Protein AF-A0A8J6EAW8-F1 (afdb_monomer)

Organism: Eleutherodactylus coqui (NCBI:txid57060)

Mean predicted aligned error: 7.4 Å

Sequence (102 aa):
MVLSTFSHFSFYHLAANMYVLWTFSSTVVSILGPEQFLALYLSAGVVSSFTSYVCKAAAGNFHPSLGASGAIMTVLGLVCTKMPEVKLAIIFLPMFTFTAGN

Foldseek 3Di:
DQVLQVDDPDPVQVVVLVVLCVVQVVVVCVVQNDVVLVVLQRVQQVVVQVVVCVVCVVVVHPDHDGHSVSSSVSSLVVCLVVQQQDWDADPVGNVDTDGSND

Nearest PDB structures (foldseek):
  6pj9-assembly1_A  TM=8.331E-01  e=1.585E-01  Escherichia coli

pLDDT: mean 78.59, std 9.59, range [49.53, 93.12]

Secondary structure (DSSP, 8-state):
-HHHHH--SSHHHHHHHHHHHHHHHHHHHHHH-HHHHHHHHHHHHHHHHHHHHHHHHHTT-------SHHHHHHHHHHHHHH-TT-EEEETTEEEEEEETT-

InterPro domains:
  IPR022764 Peptidase S54, rhomboid domain [PF01694] (2-96)
  IPR035952 Rhomboid-like superfamily [G3DSA:1.20.1540.10] (1-101)
  IPR035952 Rhomboid-like superfamily [SSF144091] (2-98)
  IPR050925 Rhomboid protease S54 [PTHR43731] (1-101)

Radius of gyration: 14.64 Å; Cα contacts (8 Å, |Δi|>4): 111; chains: 1; bounding box: 33×33×36 Å

Structure (mmCIF, N/CA/C/O backbone):
data_AF-A0A8J6EAW8-F1
#
_entry.id   AF-A0A8J6EAW8-F1
#
loop_
_atom_site.group_PDB
_atom_site.id
_atom_site.type_symbol
_atom_site.label_atom_id
_atom_site.label_alt_id
_atom_site.label_comp_id
_atom_site.label_asym_id
_atom_site.label_entity_id
_atom_site.label_seq_id
_atom_site.pdbx_PDB_ins_code
_atom_site.Cartn_x
_atom_site.Cartn_y
_atom_site.Cartn_z
_atom_site.occupancy
_atom_site.B_iso_or_equiv
_atom_site.auth_seq_id
_atom_site.auth_comp_id
_atom_site.auth_asym_id
_atom_site.auth_atom_id
_atom_site.pdbx_PDB_model_num
ATOM 1 N N . MET A 1 1 ? 2.013 9.504 -12.140 1.00 60.12 1 MET A N 1
ATOM 2 C CA . MET A 1 1 ? 2.219 9.161 -10.715 1.00 60.12 1 MET A CA 1
ATOM 3 C C . MET A 1 1 ? 0.915 8.751 -10.047 1.00 60.12 1 MET A C 1
ATOM 5 O O . MET A 1 1 ? 0.843 7.640 -9.558 1.00 60.12 1 MET A O 1
ATOM 9 N N . VAL A 1 2 ? -0.141 9.572 -10.091 1.00 61.31 2 VAL A N 1
ATOM 10 C CA . VAL A 1 2 ? -1.456 9.164 -9.549 1.00 61.31 2 VAL A CA 1
ATOM 11 C C . VAL A 1 2 ? -2.116 8.083 -10.417 1.00 61.31 2 VAL A C 1
ATOM 13 O O . VAL A 1 2 ? -2.475 7.022 -9.928 1.00 61.31 2 VAL A O 1
ATOM 16 N N . LEU A 1 3 ? -2.185 8.283 -11.738 1.00 65.31 3 LEU A N 1
ATOM 17 C CA . LEU A 1 3 ? -2.764 7.289 -12.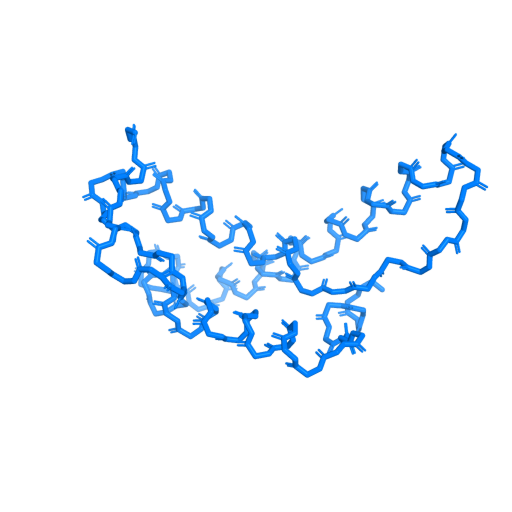660 1.00 65.31 3 LEU A CA 1
ATOM 18 C C . LEU A 1 3 ? -1.953 5.979 -12.743 1.00 65.31 3 LEU A C 1
ATOM 20 O O . LEU A 1 3 ? -2.506 4.926 -13.054 1.00 65.31 3 LEU A O 1
ATOM 24 N N . SER A 1 4 ? -0.655 6.016 -12.419 1.00 61.41 4 SER A N 1
ATOM 25 C CA . SER A 1 4 ? 0.192 4.815 -12.376 1.00 61.41 4 SER A CA 1
ATOM 26 C C . SER A 1 4 ? -0.108 3.920 -11.174 1.00 61.41 4 SER A C 1
ATOM 28 O O . SER A 1 4 ? 0.160 2.726 -11.250 1.00 61.41 4 SER A O 1
ATOM 30 N N . THR A 1 5 ? -0.708 4.456 -10.104 1.00 61.09 5 THR A N 1
ATOM 31 C CA . THR A 1 5 ? -1.230 3.666 -8.976 1.00 61.09 5 THR A CA 1
ATOM 32 C C . THR A 1 5 ? -2.393 2.775 -9.424 1.00 61.09 5 THR A C 1
ATOM 34 O O . THR A 1 5 ? -2.537 1.660 -8.938 1.00 61.09 5 THR A O 1
ATOM 37 N N . PHE A 1 6 ? -3.181 3.214 -10.409 1.00 65.06 6 PHE A N 1
ATOM 38 C CA . PHE A 1 6 ? -4.324 2.454 -10.929 1.00 65.06 6 PHE A CA 1
ATOM 39 C C . PHE A 1 6 ? -3.956 1.510 -12.087 1.00 65.06 6 PHE A C 1
ATOM 41 O O . PHE A 1 6 ? -4.714 0.594 -12.401 1.00 65.06 6 PHE A O 1
ATOM 48 N N . SER A 1 7 ? -2.774 1.668 -12.689 1.00 67.62 7 SER A N 1
ATOM 49 C CA . SER A 1 7 ? -2.292 0.798 -13.768 1.00 67.62 7 SER A CA 1
ATOM 50 C C . SER A 1 7 ? -1.559 -0.428 -13.226 1.00 67.62 7 SER A C 1
ATOM 52 O O . SER A 1 7 ? -0.628 -0.305 -12.431 1.00 67.62 7 SER A O 1
ATOM 54 N N . HIS A 1 8 ? -1.951 -1.615 -13.691 1.00 72.56 8 HIS A N 1
ATOM 55 C CA . HIS A 1 8 ? -1.376 -2.890 -13.264 1.00 72.56 8 HIS A CA 1
ATOM 56 C C . HIS A 1 8 ? -0.912 -3.705 -14.471 1.00 72.56 8 HIS A C 1
ATOM 58 O O . HIS A 1 8 ? -1.627 -3.823 -15.460 1.00 72.56 8 HIS A O 1
ATOM 64 N N . PHE A 1 9 ? 0.289 -4.279 -14.372 1.00 69.38 9 PHE A N 1
ATOM 65 C CA . PHE A 1 9 ? 0.901 -5.068 -15.446 1.00 69.38 9 PHE A CA 1
ATOM 66 C C . PHE A 1 9 ? 0.229 -6.436 -15.643 1.00 69.38 9 PHE A C 1
ATOM 68 O O . PHE A 1 9 ? 0.258 -6.993 -16.734 1.00 69.38 9 PHE A O 1
ATOM 75 N N . SER A 1 10 ? -0.388 -6.987 -14.594 1.00 77.81 10 SER A N 1
ATOM 76 C CA . SER A 1 10 ? -1.093 -8.266 -14.661 1.00 77.81 10 SER A CA 1
ATOM 77 C C . SER A 1 10 ? -2.352 -8.273 -13.801 1.00 77.81 10 SER A C 1
ATOM 79 O O . SER A 1 10 ? -2.445 -7.580 -12.783 1.00 77.81 10 SER A O 1
ATOM 81 N N . PHE A 1 11 ? -3.312 -9.106 -14.205 1.00 78.38 11 PHE A N 1
ATOM 82 C CA . PHE A 1 11 ? -4.568 -9.306 -13.486 1.00 78.38 11 PHE A CA 1
ATOM 83 C C . PHE A 1 11 ? -4.341 -9.800 -12.050 1.00 78.38 11 PHE A C 1
ATOM 85 O O . PHE A 1 11 ? -4.944 -9.276 -11.119 1.00 78.38 11 PHE A O 1
ATOM 92 N N . TYR A 1 12 ? -3.411 -10.738 -11.847 1.00 77.00 12 TYR A N 1
ATOM 93 C CA . TYR A 1 12 ? -3.070 -11.247 -10.515 1.00 77.00 12 TYR A CA 1
ATOM 94 C C . TYR A 1 12 ? -2.512 -10.160 -9.587 1.00 77.00 12 TYR A C 1
ATOM 96 O O . TYR A 1 12 ? -2.874 -10.113 -8.413 1.00 77.00 12 TYR A O 1
ATOM 104 N N . HIS A 1 13 ? -1.686 -9.244 -10.108 1.00 74.69 13 HIS A N 1
ATOM 105 C CA . HIS A 1 13 ? -1.194 -8.104 -9.329 1.00 74.69 13 HIS A CA 1
ATOM 106 C C . HIS A 1 13 ? -2.321 -7.150 -8.920 1.00 74.69 13 HIS A C 1
ATOM 108 O O . HIS A 1 13 ? -2.336 -6.672 -7.786 1.00 74.69 13 HIS A O 1
ATOM 114 N N . LEU A 1 14 ? -3.268 -6.879 -9.823 1.00 80.56 14 LEU A N 1
ATOM 115 C CA . LEU A 1 14 ? -4.444 -6.071 -9.501 1.00 80.56 14 LEU A CA 1
ATOM 116 C C . LEU A 1 14 ? -5.304 -6.756 -8.432 1.00 80.56 14 LEU A C 1
ATOM 118 O O . LEU A 1 14 ? -5.644 -6.126 -7.433 1.00 80.56 14 LEU A O 1
ATOM 122 N N . ALA A 1 15 ? -5.610 -8.043 -8.614 1.00 81.56 15 ALA A N 1
ATOM 123 C CA . ALA A 1 15 ? -6.430 -8.815 -7.686 1.00 81.56 15 ALA A CA 1
ATOM 124 C C . ALA A 1 15 ? -5.823 -8.841 -6.275 1.00 81.56 15 ALA A C 1
ATOM 126 O O . ALA A 1 15 ? -6.530 -8.588 -5.302 1.00 81.56 15 ALA A O 1
ATOM 127 N N . ALA A 1 16 ? -4.507 -9.052 -6.160 1.00 79.44 16 ALA A N 1
ATOM 128 C CA . AL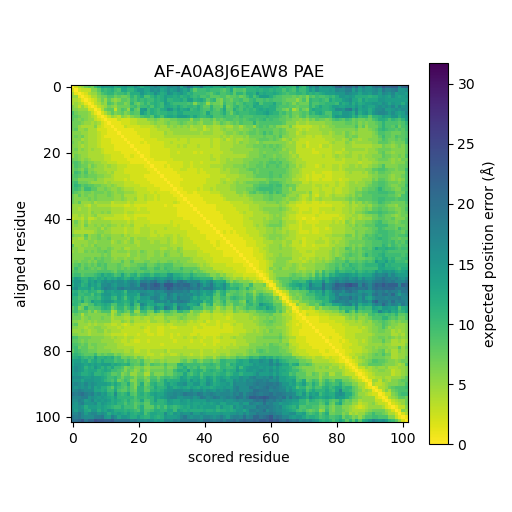A A 1 16 ? -3.813 -9.016 -4.875 1.00 79.44 16 ALA A CA 1
ATOM 129 C C . ALA A 1 16 ? -3.894 -7.630 -4.209 1.00 79.44 16 ALA A C 1
ATOM 131 O O . ALA A 1 16 ? -4.244 -7.536 -3.034 1.00 79.44 16 ALA A O 1
ATOM 132 N N . ASN A 1 17 ? -3.636 -6.545 -4.950 1.00 83.12 17 ASN A N 1
ATOM 133 C CA . ASN A 1 17 ? -3.719 -5.186 -4.399 1.00 83.12 17 ASN A CA 1
ATOM 134 C C . ASN A 1 17 ? -5.140 -4.833 -3.938 1.00 83.12 17 ASN A C 1
ATOM 136 O O . ASN A 1 17 ? -5.308 -4.240 -2.875 1.00 83.12 17 ASN A O 1
ATOM 140 N N . MET A 1 18 ? -6.160 -5.212 -4.711 1.00 84.75 18 MET A N 1
ATOM 141 C CA . MET A 1 18 ? -7.558 -4.964 -4.350 1.00 84.75 18 MET A CA 1
ATOM 142 C C . MET A 1 18 ? -8.008 -5.808 -3.161 1.00 84.75 18 MET A C 1
ATOM 144 O O . MET A 1 18 ? -8.732 -5.299 -2.312 1.00 84.75 18 MET A O 1
ATOM 148 N N . TYR A 1 19 ? -7.538 -7.051 -3.045 1.00 83.81 19 TYR A N 1
ATOM 149 C CA . TYR A 1 19 ? -7.822 -7.893 -1.885 1.00 83.81 19 TYR A CA 1
ATOM 150 C C . TYR A 1 19 ? -7.282 -7.278 -0.587 1.00 83.81 19 TYR A C 1
ATOM 152 O O . TYR A 1 19 ? -8.010 -7.179 0.403 1.00 83.81 19 TYR A O 1
ATOM 160 N N . VAL A 1 20 ? -6.021 -6.825 -0.591 1.00 82.31 20 VAL A N 1
ATOM 161 C CA . VAL A 1 20 ? -5.430 -6.169 0.587 1.00 82.31 20 VAL A CA 1
ATOM 162 C C . VAL A 1 20 ? -6.176 -4.874 0.889 1.00 82.31 20 VAL A C 1
ATOM 164 O O . VAL A 1 20 ? -6.541 -4.633 2.037 1.00 82.31 20 VAL A O 1
ATOM 167 N N . LEU A 1 21 ? -6.466 -4.067 -0.137 1.00 85.00 21 LEU A N 1
ATOM 168 C CA . LEU A 1 21 ? -7.218 -2.832 0.047 1.00 85.00 21 LEU A CA 1
ATOM 169 C C . LEU A 1 21 ? -8.581 -3.108 0.688 1.00 85.00 21 LEU A C 1
ATOM 171 O O . LEU A 1 21 ? -8.891 -2.494 1.696 1.00 85.00 21 LEU A O 1
ATOM 175 N N . TRP A 1 22 ? -9.343 -4.069 0.166 1.00 84.94 22 TRP A N 1
ATOM 176 C CA . TRP A 1 22 ? -10.659 -4.443 0.685 1.00 84.94 22 TRP A CA 1
ATOM 177 C C . TRP A 1 22 ? -10.610 -4.965 2.127 1.00 84.94 22 TRP A C 1
ATOM 179 O O . TRP A 1 22 ? -11.482 -4.641 2.929 1.00 84.94 22 TRP A O 1
ATOM 189 N N . THR A 1 23 ? -9.567 -5.724 2.471 1.00 84.31 23 THR A N 1
ATOM 190 C CA . THR A 1 23 ? -9.403 -6.302 3.813 1.00 84.31 23 THR A CA 1
ATOM 191 C C . THR A 1 23 ? -9.079 -5.239 4.865 1.00 84.31 23 THR A C 1
ATOM 193 O O . THR A 1 23 ? -9.610 -5.287 5.971 1.00 84.31 23 THR A O 1
ATOM 196 N N . PHE A 1 24 ? -8.209 -4.275 4.542 1.00 84.56 24 PHE A N 1
ATOM 197 C CA . PHE A 1 24 ? -7.680 -3.325 5.529 1.00 84.56 24 PHE A CA 1
ATOM 198 C C . PHE A 1 24 ? -8.293 -1.925 5.448 1.00 84.56 24 PHE A C 1
ATOM 200 O O . PHE A 1 24 ? -8.149 -1.152 6.396 1.00 84.56 24 PHE A O 1
ATOM 207 N N . SER A 1 25 ? -8.989 -1.572 4.361 1.00 85.44 25 SER A N 1
ATOM 208 C CA . SER A 1 25 ? -9.545 -0.225 4.192 1.00 85.44 25 SER A CA 1
ATOM 209 C C . SER A 1 25 ? -10.566 0.113 5.265 1.00 85.44 25 SER A C 1
ATOM 211 O O . SER A 1 25 ? -10.527 1.212 5.799 1.00 85.44 25 SER A O 1
ATOM 213 N N . SER A 1 26 ? -11.461 -0.815 5.610 1.00 86.62 26 SER A N 1
ATOM 214 C CA . SER A 1 26 ? -12.485 -0.597 6.640 1.00 86.62 26 SER A CA 1
ATOM 215 C C . SER A 1 26 ? -11.851 -0.282 7.993 1.00 86.62 26 SER A C 1
ATOM 217 O O . SER A 1 26 ? -12.233 0.688 8.647 1.00 86.62 26 SER A O 1
ATOM 219 N N . THR A 1 27 ? -10.823 -1.038 8.375 1.00 86.81 27 THR A N 1
ATOM 220 C CA . THR A 1 27 ? -10.122 -0.834 9.641 1.00 86.81 27 THR A CA 1
ATOM 221 C C . THR A 1 27 ? -9.341 0.474 9.653 1.00 86.81 27 THR A C 1
ATOM 223 O O . THR A 1 27 ? -9.430 1.231 10.615 1.00 86.81 27 THR A O 1
ATOM 226 N N . VAL A 1 28 ? -8.623 0.802 8.575 1.00 86.88 28 VAL A N 1
ATOM 227 C CA . VAL A 1 28 ? -7.880 2.069 8.504 1.00 86.88 28 VAL A CA 1
ATOM 228 C C . VAL A 1 28 ? -8.813 3.278 8.450 1.00 86.88 28 VAL A C 1
ATOM 230 O O . VAL A 1 28 ? -8.555 4.273 9.126 1.00 86.88 28 VAL A O 1
ATOM 233 N N . VAL A 1 29 ? -9.925 3.191 7.716 1.00 90.94 29 VAL A N 1
ATOM 234 C CA . VAL A 1 29 ? -10.966 4.229 7.703 1.00 90.94 29 VAL A CA 1
ATOM 235 C C . VAL A 1 29 ? -11.600 4.379 9.085 1.00 90.94 29 VAL A C 1
ATOM 237 O O . VAL A 1 29 ? -11.901 5.497 9.478 1.00 90.94 29 VAL A O 1
ATOM 240 N N . SER A 1 30 ? -11.748 3.308 9.866 1.00 89.38 30 SER A N 1
ATOM 241 C CA . SER A 1 30 ? -12.214 3.423 11.253 1.00 89.38 30 SER A CA 1
ATOM 242 C C . SER A 1 30 ? -11.212 4.135 12.171 1.00 89.38 30 SER A C 1
ATOM 244 O O . SER A 1 30 ? -11.628 4.711 13.172 1.00 89.38 30 SER A O 1
ATOM 246 N N . ILE A 1 31 ? -9.911 4.086 11.864 1.00 87.88 31 ILE A N 1
ATOM 247 C CA . ILE A 1 31 ? -8.852 4.714 12.673 1.00 87.88 31 ILE A CA 1
ATOM 248 C C . ILE A 1 31 ? -8.654 6.189 12.297 1.00 87.88 31 ILE A C 1
ATOM 250 O O . ILE A 1 31 ? -8.457 7.023 13.177 1.00 87.88 31 ILE A O 1
ATOM 254 N N . LEU A 1 32 ? -8.667 6.508 11.000 1.00 87.81 32 LEU A N 1
ATOM 255 C CA . LEU A 1 32 ? -8.339 7.840 10.471 1.00 87.81 32 LEU A CA 1
ATOM 256 C C . LEU A 1 32 ? -9.567 8.620 9.975 1.00 87.81 32 LEU A C 1
ATOM 258 O O . LEU A 1 32 ? -9.529 9.829 9.795 1.00 87.81 32 LEU A O 1
ATOM 262 N N . GLY A 1 33 ? -10.672 7.945 9.696 1.00 91.38 33 GLY A N 1
ATOM 263 C CA . GLY A 1 33 ? -11.763 8.512 8.917 1.00 91.38 33 GLY A CA 1
ATOM 264 C C . GLY A 1 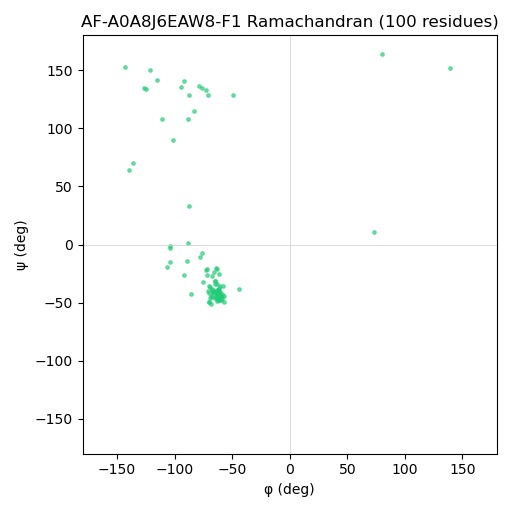33 ? -11.501 8.475 7.401 1.00 91.38 33 GLY A C 1
ATOM 265 O O . GLY A 1 33 ? -10.372 8.273 6.937 1.00 91.38 33 GLY A O 1
ATOM 266 N N . PRO A 1 34 ? -12.561 8.652 6.594 1.00 91.12 34 PRO A N 1
ATOM 267 C CA . PRO A 1 34 ? -12.517 8.432 5.148 1.00 91.12 34 PRO A CA 1
ATOM 268 C C . PRO A 1 34 ? -11.638 9.446 4.402 1.00 91.12 34 PRO A C 1
ATOM 270 O O . PRO A 1 34 ? -10.916 9.069 3.479 1.00 91.12 34 PRO A O 1
ATOM 273 N N . GLU A 1 35 ? -11.652 10.716 4.810 1.00 93.12 35 GLU A N 1
ATOM 274 C CA . GLU A 1 35 ? -10.881 11.781 4.150 1.00 93.12 35 GLU A CA 1
ATOM 275 C C . GLU A 1 35 ? -9.372 11.585 4.325 1.00 93.12 35 GLU A C 1
ATOM 277 O O . GLU A 1 35 ? -8.600 11.662 3.368 1.00 93.12 35 GLU A O 1
ATOM 282 N N . GLN A 1 36 ? -8.952 11.268 5.550 1.00 91.88 36 GLN A N 1
ATOM 283 C CA . GLN A 1 36 ? -7.549 11.053 5.893 1.00 91.88 36 GLN A CA 1
ATOM 284 C C . GLN A 1 36 ? -7.024 9.754 5.279 1.00 91.88 36 GLN A C 1
ATOM 286 O O . GLN A 1 36 ? -5.887 9.719 4.813 1.00 91.88 36 GLN A O 1
ATOM 291 N N . PHE A 1 37 ? -7.859 8.712 5.199 1.00 90.25 37 PHE A N 1
ATOM 292 C CA . PHE A 1 37 ? -7.528 7.498 4.454 1.00 90.25 37 PHE A CA 1
ATOM 293 C C . PHE A 1 37 ? -7.269 7.791 2.973 1.00 90.25 37 PHE A C 1
ATOM 295 O O . PHE A 1 37 ? -6.255 7.348 2.434 1.00 90.25 37 PHE A O 1
ATOM 302 N N . LEU A 1 38 ? -8.145 8.562 2.318 1.00 88.94 38 LEU A N 1
ATOM 303 C CA . LEU A 1 38 ? -7.974 8.908 0.9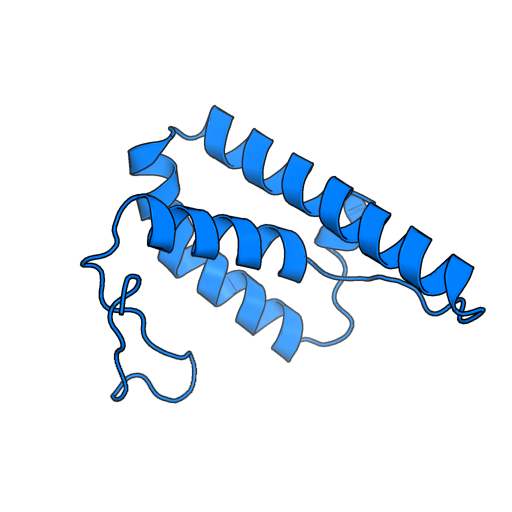06 1.00 88.94 38 LEU A CA 1
ATOM 304 C C . LEU A 1 38 ? -6.698 9.730 0.682 1.00 88.94 38 LEU A C 1
ATOM 306 O O . LEU A 1 38 ? -5.916 9.425 -0.222 1.00 88.94 38 LEU A O 1
ATOM 310 N N . ALA A 1 39 ? -6.456 10.733 1.530 1.00 90.25 39 ALA A N 1
ATOM 311 C CA . ALA A 1 39 ? -5.241 11.541 1.478 1.00 90.25 39 ALA A CA 1
ATOM 312 C C . ALA A 1 39 ? -3.980 10.685 1.680 1.00 90.25 39 ALA A C 1
ATOM 314 O O . ALA A 1 39 ? -3.011 10.822 0.929 1.00 90.25 39 ALA A O 1
ATOM 315 N N . LEU A 1 40 ? -4.000 9.760 2.644 1.00 89.31 40 LEU A N 1
ATOM 316 C CA . LEU A 1 40 ? -2.902 8.832 2.909 1.00 89.31 40 LEU A CA 1
ATOM 317 C C . LEU A 1 40 ? -2.656 7.896 1.723 1.00 89.31 40 LEU A C 1
ATOM 319 O O . LEU A 1 40 ? -1.517 7.751 1.291 1.00 89.31 40 LEU A O 1
ATOM 323 N N . TYR A 1 41 ? -3.707 7.313 1.147 1.00 88.44 41 TYR A N 1
ATOM 324 C CA . TYR A 1 41 ? -3.584 6.400 0.011 1.00 88.44 41 TYR A CA 1
ATOM 325 C C . TYR A 1 41 ? -2.989 7.095 -1.222 1.00 88.44 41 TYR A C 1
ATOM 327 O O . TYR A 1 41 ? -2.054 6.586 -1.847 1.00 88.44 41 TYR A O 1
ATOM 335 N N . LEU A 1 42 ? -3.489 8.291 -1.553 1.00 86.81 42 LEU A N 1
ATOM 336 C CA . LEU A 1 42 ? -3.019 9.058 -2.708 1.00 86.81 42 LEU A CA 1
ATOM 337 C C . LEU A 1 42 ? -1.596 9.591 -2.508 1.00 86.81 42 LEU A C 1
ATOM 339 O O . LEU A 1 42 ? -0.760 9.450 -3.403 1.00 86.81 42 LEU A O 1
ATOM 343 N N . SER A 1 43 ? -1.297 10.166 -1.338 1.00 88.19 43 SER A N 1
ATOM 344 C CA . SER A 1 43 ? 0.050 10.666 -1.032 1.00 88.19 43 SER A CA 1
ATOM 345 C C . SER A 1 43 ? 1.076 9.534 -1.011 1.00 88.19 43 SER A C 1
ATOM 347 O O . SER A 1 43 ? 2.132 9.666 -1.631 1.00 88.19 43 SER A O 1
ATOM 349 N N . ALA A 1 44 ? 0.744 8.381 -0.424 1.00 87.44 44 ALA A N 1
ATOM 350 C CA . ALA A 1 44 ? 1.595 7.195 -0.450 1.00 87.44 44 ALA A CA 1
ATOM 351 C C . ALA A 1 44 ? 1.841 6.679 -1.877 1.00 87.44 44 ALA A C 1
ATOM 353 O O . ALA A 1 44 ? 2.974 6.337 -2.229 1.00 87.44 44 ALA A O 1
ATOM 354 N N . GLY A 1 45 ? 0.813 6.669 -2.733 1.00 85.12 45 GLY A N 1
ATOM 355 C CA . GLY A 1 45 ? 0.951 6.306 -4.147 1.00 85.12 45 GLY A CA 1
ATOM 356 C C . GLY A 1 45 ? 1.916 7.224 -4.906 1.00 85.12 45 GLY A C 1
ATOM 357 O O . GLY A 1 45 ? 2.755 6.749 -5.676 1.00 85.12 45 GLY A O 1
ATOM 358 N N . VAL A 1 46 ? 1.856 8.533 -4.645 1.00 83.81 46 VAL A N 1
ATOM 359 C CA . VAL A 1 46 ? 2.753 9.524 -5.259 1.00 83.81 46 VAL A CA 1
ATOM 360 C C . VAL A 1 46 ? 4.181 9.387 -4.734 1.00 83.81 46 VAL A C 1
ATOM 362 O O . VAL A 1 46 ? 5.106 9.291 -5.541 1.00 83.81 46 VAL A O 1
ATOM 365 N N . VAL A 1 47 ? 4.364 9.331 -3.410 1.00 85.62 47 VAL A N 1
ATOM 366 C CA . VAL A 1 47 ? 5.688 9.235 -2.772 1.00 85.62 47 VAL A CA 1
ATOM 367 C C . VAL A 1 47 ? 6.398 7.953 -3.196 1.00 85.62 47 VAL A C 1
ATOM 369 O O . VAL A 1 47 ? 7.532 8.011 -3.658 1.00 85.62 47 VAL A O 1
ATOM 372 N N . SER A 1 48 ? 5.720 6.805 -3.141 1.00 84.06 48 SER A N 1
ATOM 373 C CA . SER A 1 48 ? 6.312 5.528 -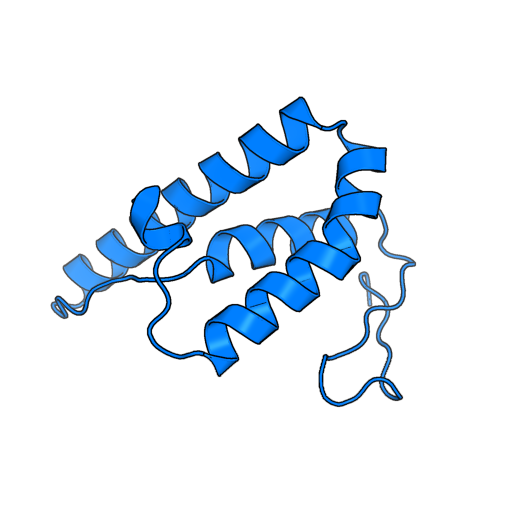3.560 1.00 84.06 48 SER A CA 1
ATOM 374 C C . SER A 1 48 ? 6.690 5.508 -5.044 1.00 84.06 48 SER A C 1
ATOM 376 O O . SER A 1 48 ? 7.786 5.064 -5.396 1.00 84.06 48 SER A O 1
ATOM 378 N N . SER A 1 49 ? 5.832 6.052 -5.915 1.00 80.75 49 SER A N 1
ATOM 379 C CA . SER A 1 49 ? 6.138 6.196 -7.343 1.00 80.75 49 SER A CA 1
ATOM 380 C C . SER A 1 49 ? 7.348 7.106 -7.570 1.00 80.75 49 SER A C 1
ATOM 382 O O . SER A 1 49 ? 8.176 6.821 -8.434 1.00 80.75 49 SER A O 1
ATOM 384 N N . PHE A 1 50 ? 7.470 8.185 -6.790 1.00 83.00 50 PHE A N 1
ATOM 385 C CA . PHE A 1 50 ? 8.574 9.139 -6.884 1.00 83.00 50 PHE A CA 1
ATOM 386 C C . PHE A 1 50 ? 9.888 8.525 -6.429 1.00 83.00 50 PHE A C 1
ATOM 388 O O . PHE A 1 50 ? 10.851 8.528 -7.190 1.00 83.00 50 PHE A O 1
ATOM 395 N N . THR A 1 51 ? 9.910 7.912 -5.247 1.00 83.75 51 THR A N 1
ATOM 396 C CA . THR A 1 51 ? 11.086 7.200 -4.739 1.00 83.75 51 THR A CA 1
ATOM 397 C C . THR A 1 51 ? 11.529 6.113 -5.714 1.00 83.75 51 THR A C 1
ATOM 399 O O . THR A 1 51 ? 12.709 6.025 -6.043 1.00 83.75 51 THR A O 1
ATOM 402 N N . SER A 1 52 ? 10.588 5.332 -6.252 1.00 81.81 52 SER A N 1
ATOM 403 C CA . SER A 1 52 ? 10.904 4.295 -7.235 1.00 81.81 52 SER A CA 1
ATOM 404 C C . SER A 1 52 ? 11.503 4.876 -8.520 1.00 81.81 52 SER A C 1
ATOM 406 O O . SER A 1 52 ? 12.468 4.323 -9.043 1.00 81.81 52 SER A O 1
ATOM 408 N N . TYR A 1 53 ? 10.976 6.003 -9.010 1.00 80.69 53 TYR A N 1
ATOM 409 C CA . TYR A 1 53 ? 11.519 6.695 -10.179 1.00 80.69 53 TYR A CA 1
ATOM 410 C C . TYR A 1 53 ? 12.935 7.229 -9.928 1.00 80.69 53 TYR A C 1
ATOM 412 O O . TYR A 1 53 ? 13.825 6.991 -10.740 1.00 80.69 53 TYR A O 1
ATOM 420 N N . VAL A 1 54 ? 13.167 7.883 -8.785 1.00 84.00 54 VAL A N 1
ATOM 421 C CA . VAL A 1 54 ? 14.480 8.434 -8.407 1.00 84.00 54 VAL A CA 1
ATOM 422 C C . VAL A 1 54 ? 15.527 7.328 -8.265 1.00 84.00 54 VAL A C 1
ATOM 424 O O . VAL A 1 54 ? 16.602 7.430 -8.852 1.00 84.00 54 VAL A O 1
ATOM 427 N N . CYS A 1 55 ? 15.213 6.236 -7.558 1.00 81.69 55 CYS A N 1
ATOM 428 C CA . CYS A 1 55 ? 16.133 5.104 -7.411 1.00 81.69 55 CYS A CA 1
ATOM 429 C C . CYS A 1 55 ? 16.474 4.453 -8.759 1.00 81.69 55 CYS A C 1
ATOM 431 O O . CYS A 1 55 ? 17.621 4.086 -9.001 1.00 81.69 55 CYS A O 1
ATOM 433 N N . LYS A 1 56 ? 15.491 4.331 -9.656 1.00 79.31 56 LYS A N 1
ATOM 434 C CA . LYS A 1 56 ? 15.689 3.757 -10.993 1.00 79.31 56 LYS A CA 1
ATOM 435 C C . LYS A 1 56 ? 16.505 4.662 -11.913 1.00 79.31 56 LYS A C 1
ATOM 437 O O . LYS A 1 56 ? 17.375 4.164 -12.625 1.00 79.31 56 LYS A O 1
ATOM 442 N N . ALA A 1 57 ? 16.269 5.973 -11.853 1.00 81.31 57 ALA A N 1
ATOM 443 C CA . ALA A 1 57 ? 17.064 6.965 -12.567 1.00 81.31 57 ALA A CA 1
ATOM 444 C C . ALA A 1 57 ? 18.528 6.947 -12.097 1.00 81.31 57 ALA A C 1
ATOM 446 O O . ALA A 1 57 ? 19.433 6.951 -12.925 1.00 81.31 57 ALA A O 1
ATOM 447 N N . ALA A 1 58 ? 18.762 6.831 -10.785 1.00 82.56 58 ALA A N 1
ATOM 448 C CA . ALA A 1 58 ? 20.105 6.695 -10.220 1.00 82.56 58 ALA A CA 1
ATOM 449 C C . ALA A 1 58 ? 20.807 5.386 -10.635 1.00 82.56 58 ALA A C 1
ATOM 451 O O . ALA A 1 58 ? 22.024 5.364 -10.786 1.00 82.56 58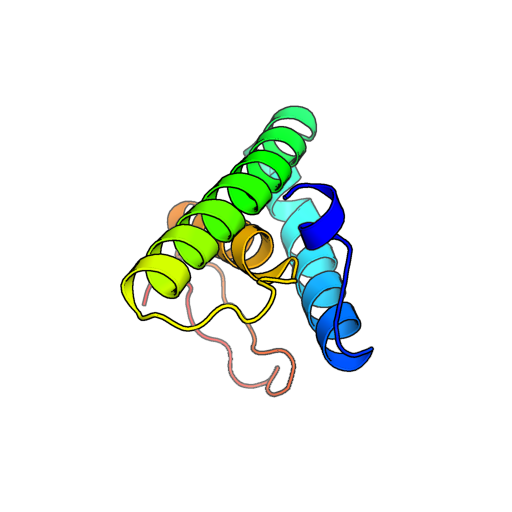 ALA A O 1
ATOM 452 N N . ALA A 1 59 ? 20.048 4.307 -10.855 1.00 79.75 59 ALA A N 1
ATOM 453 C CA . ALA A 1 59 ? 20.557 3.005 -11.290 1.00 79.75 59 ALA A CA 1
ATOM 454 C C . ALA A 1 59 ? 20.664 2.842 -12.824 1.00 79.75 59 ALA A C 1
ATOM 456 O O . ALA A 1 59 ? 21.024 1.764 -13.293 1.00 79.75 59 ALA A O 1
ATOM 457 N N . GLY A 1 60 ? 20.317 3.868 -13.612 1.00 77.31 60 GLY A N 1
ATOM 458 C CA . GLY A 1 60 ? 20.393 3.841 -15.079 1.00 77.31 60 GLY A CA 1
ATOM 459 C C . GLY A 1 60 ? 19.333 2.983 -15.789 1.00 77.31 60 GLY A C 1
ATOM 460 O O . GLY A 1 60 ? 19.441 2.761 -16.992 1.00 77.31 60 GLY A O 1
ATOM 461 N N . ASN A 1 61 ? 18.299 2.509 -15.082 1.00 66.69 61 ASN A N 1
ATOM 462 C CA . ASN A 1 61 ? 17.266 1.620 -15.630 1.00 66.69 61 ASN A CA 1
ATOM 463 C C . ASN A 1 61 ? 15.907 2.328 -15.749 1.00 66.69 61 ASN A C 1
ATOM 465 O O . ASN A 1 61 ? 15.202 2.511 -14.761 1.00 66.69 61 ASN A O 1
ATOM 469 N N . PHE A 1 62 ? 15.476 2.651 -16.972 1.00 63.88 62 PHE A N 1
ATOM 470 C CA . PHE A 1 62 ? 14.239 3.405 -17.251 1.00 63.88 62 PHE A CA 1
ATOM 471 C C . PHE A 1 62 ? 12.968 2.544 -17.373 1.00 63.88 62 PHE A C 1
ATOM 473 O O . PHE A 1 62 ? 12.053 2.863 -18.133 1.00 63.88 62 PHE A O 1
ATOM 480 N N . HIS A 1 63 ? 12.863 1.447 -16.621 1.00 64.88 63 HIS A N 1
ATOM 481 C CA . HIS A 1 63 ? 11.632 0.655 -16.631 1.00 64.88 63 HIS A CA 1
ATOM 482 C C . HIS A 1 63 ? 10.486 1.396 -15.917 1.00 64.88 63 HIS A C 1
ATOM 484 O O . HIS A 1 63 ? 10.663 1.776 -14.748 1.00 64.88 63 HIS A O 1
ATOM 490 N N . PRO A 1 64 ? 9.297 1.531 -16.545 1.00 59.97 64 PRO A N 1
ATOM 491 C CA . PRO A 1 64 ? 8.141 2.194 -15.947 1.00 59.97 64 PRO A CA 1
ATOM 492 C C . PRO A 1 64 ? 7.863 1.667 -14.538 1.00 59.97 64 PRO A C 1
ATOM 494 O O . PRO A 1 64 ? 7.816 0.457 -14.311 1.00 59.97 64 PRO A O 1
ATOM 497 N N . SER A 1 65 ? 7.726 2.568 -13.564 1.00 57.88 65 SER A N 1
ATOM 498 C CA . SER A 1 65 ? 7.247 2.196 -12.233 1.00 57.88 65 SER A CA 1
ATOM 499 C C . SER A 1 65 ? 5.725 2.284 -12.226 1.00 57.88 65 SER A C 1
ATOM 501 O O . SER A 1 65 ? 5.158 3.371 -12.341 1.00 57.88 65 SER A O 1
ATOM 503 N N . LEU A 1 66 ? 5.074 1.124 -12.193 1.00 59.81 66 LEU A N 1
ATOM 504 C CA . LEU A 1 66 ? 3.623 0.967 -12.256 1.00 59.81 66 LEU A CA 1
ATOM 505 C C . LEU A 1 66 ? 3.171 0.163 -11.035 1.00 59.81 66 LEU A C 1
ATOM 507 O O . LEU A 1 66 ? 3.767 -0.874 -10.740 1.00 59.81 66 LEU A O 1
ATOM 511 N N . GLY A 1 67 ? 2.114 0.614 -10.358 1.00 63.91 67 GLY A N 1
ATOM 512 C CA . GLY A 1 67 ? 1.417 -0.193 -9.358 1.00 63.91 67 GLY A CA 1
ATOM 513 C C . GLY A 1 67 ? 0.978 0.544 -8.093 1.00 63.91 67 GLY A C 1
ATOM 514 O O . GLY A 1 67 ? 1.607 1.497 -7.633 1.00 63.91 67 GLY A O 1
ATOM 515 N N . ALA A 1 68 ? -0.101 0.033 -7.495 1.00 72.19 68 ALA A N 1
ATOM 516 C CA . ALA A 1 68 ? -0.636 0.472 -6.206 1.00 72.19 68 ALA A CA 1
ATOM 517 C C . ALA A 1 68 ? 0.160 -0.024 -4.987 1.00 72.19 68 ALA A C 1
ATOM 519 O O . ALA A 1 68 ? -0.137 0.381 -3.864 1.00 72.19 68 ALA A O 1
ATOM 520 N N . SER A 1 69 ? 1.146 -0.907 -5.176 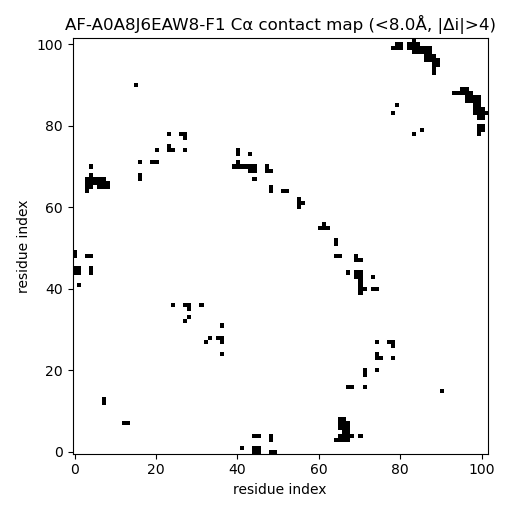1.00 74.75 69 SER A N 1
ATOM 521 C CA . SER A 1 69 ? 1.765 -1.669 -4.083 1.00 74.75 69 SER A CA 1
ATOM 522 C C . SER A 1 69 ? 2.379 -0.787 -2.998 1.00 74.75 69 SER A C 1
ATOM 524 O O . SER A 1 69 ? 2.267 -1.116 -1.823 1.00 74.75 69 SER A O 1
ATOM 526 N N . GLY A 1 70 ? 2.960 0.360 -3.360 1.00 79.44 70 GLY A N 1
ATOM 527 C CA . GLY A 1 70 ? 3.494 1.314 -2.388 1.00 79.44 70 GLY A CA 1
ATOM 528 C C . GLY A 1 70 ? 2.419 1.883 -1.458 1.00 79.44 70 GLY A C 1
ATOM 529 O O . GLY A 1 70 ? 2.607 1.894 -0.247 1.00 79.44 70 GLY A O 1
ATOM 530 N N . ALA A 1 71 ? 1.260 2.264 -2.004 1.00 82.19 71 ALA A N 1
ATOM 531 C CA . ALA A 1 71 ? 0.128 2.738 -1.207 1.00 82.19 71 ALA A CA 1
ATOM 532 C C . ALA A 1 71 ? -0.448 1.626 -0.316 1.00 82.19 71 ALA A C 1
ATOM 534 O O . ALA A 1 71 ? -0.752 1.855 0.853 1.00 82.19 71 ALA A O 1
ATOM 535 N N . ILE A 1 72 ? -0.538 0.402 -0.843 1.00 85.00 72 ILE A N 1
ATOM 536 C CA . ILE A 1 72 ? -0.998 -0.773 -0.093 1.00 85.00 72 ILE A CA 1
ATOM 537 C C . ILE A 1 72 ? -0.060 -1.099 1.079 1.00 85.00 72 ILE A C 1
ATOM 539 O O . ILE A 1 72 ? -0.533 -1.355 2.185 1.00 85.00 72 ILE A O 1
ATOM 543 N N . MET A 1 73 ? 1.259 -1.027 0.876 1.00 84.50 73 MET A N 1
ATOM 544 C CA . MET A 1 73 ? 2.236 -1.226 1.953 1.00 84.50 73 MET A CA 1
ATOM 545 C C . MET A 1 73 ? 2.140 -0.143 3.028 1.00 84.50 73 MET A C 1
ATOM 547 O O . MET A 1 73 ? 2.314 -0.445 4.205 1.00 84.50 73 MET A O 1
ATOM 551 N N . THR A 1 74 ? 1.805 1.098 2.667 1.00 87.00 74 THR A N 1
ATOM 552 C CA . THR A 1 74 ? 1.549 2.152 3.659 1.00 87.00 74 THR A CA 1
ATOM 553 C C . THR A 1 74 ? 0.294 1.871 4.486 1.00 87.00 74 THR A C 1
ATOM 555 O O . THR A 1 74 ? 0.331 2.033 5.703 1.00 87.00 74 THR A O 1
ATOM 558 N N . VAL A 1 75 ? -0.795 1.401 3.864 1.00 86.44 75 VAL A N 1
ATOM 559 C CA . VAL A 1 75 ? -2.019 0.988 4.581 1.00 86.44 75 VAL A CA 1
ATOM 560 C C . VAL A 1 75 ? -1.709 -0.148 5.561 1.00 86.44 75 VAL A C 1
ATOM 562 O O . VAL A 1 75 ? -2.105 -0.077 6.723 1.00 86.44 75 VAL A O 1
ATOM 565 N N . LEU A 1 76 ? -0.944 -1.153 5.126 1.00 85.69 76 LEU A N 1
ATOM 566 C CA . LEU A 1 76 ? -0.529 -2.265 5.981 1.00 85.69 76 LEU A CA 1
ATOM 567 C C . LEU A 1 76 ? 0.387 -1.803 7.123 1.00 85.69 76 LEU A C 1
ATOM 569 O O . LEU A 1 76 ? 0.151 -2.148 8.275 1.00 85.69 76 LEU A O 1
ATOM 573 N N . GLY A 1 77 ? 1.391 -0.972 6.834 1.00 85.38 77 GLY A N 1
ATOM 574 C CA . GLY A 1 77 ? 2.284 -0.419 7.854 1.00 85.38 77 GLY A CA 1
ATOM 575 C C . GLY A 1 77 ? 1.539 0.418 8.896 1.00 85.38 77 GLY A C 1
ATOM 576 O O . GLY A 1 77 ? 1.847 0.359 10.086 1.00 85.38 77 GLY A O 1
ATOM 577 N N . LEU A 1 78 ? 0.503 1.152 8.485 1.00 86.88 78 LEU A N 1
ATOM 578 C CA . LEU A 1 78 ? -0.345 1.884 9.419 1.00 86.88 78 LEU A CA 1
ATOM 579 C C . LEU A 1 78 ? -1.146 0.946 10.328 1.00 86.88 78 LEU A C 1
ATOM 581 O O . LEU A 1 78 ? -1.229 1.187 11.530 1.00 86.88 78 LEU A O 1
ATOM 585 N N . VAL A 1 79 ? -1.678 -0.147 9.780 1.00 85.31 79 VAL A N 1
ATOM 586 C CA . VAL A 1 79 ? -2.312 -1.209 10.573 1.00 85.31 79 VAL A CA 1
ATOM 587 C C . VAL A 1 79 ? -1.324 -1.799 11.577 1.00 85.31 79 VAL A C 1
ATOM 589 O O . VAL A 1 79 ? -1.654 -1.865 12.758 1.00 85.31 79 VAL A O 1
ATOM 592 N N . CYS A 1 80 ? -0.100 -2.132 11.155 1.00 84.31 80 CYS A N 1
ATOM 593 C CA . CYS A 1 80 ? 0.908 -2.691 12.057 1.00 84.31 80 CYS A CA 1
ATOM 594 C C . CYS A 1 80 ? 1.317 -1.720 13.170 1.00 84.31 80 CYS A C 1
ATOM 596 O O . CYS A 1 80 ? 1.483 -2.126 14.315 1.00 84.31 80 CYS A O 1
ATOM 598 N N . THR A 1 81 ? 1.451 -0.429 12.857 1.00 85.56 81 THR A N 1
ATOM 599 C CA . THR A 1 81 ? 1.850 0.586 13.848 1.00 85.56 81 THR A CA 1
ATOM 600 C C . THR A 1 81 ? 0.733 0.967 14.815 1.00 85.56 81 THR A C 1
ATOM 602 O O . THR A 1 81 ? 1.011 1.297 15.966 1.00 85.56 81 THR A O 1
ATOM 605 N N . LYS A 1 82 ? -0.530 0.951 14.374 1.00 85.38 82 LYS A N 1
ATOM 606 C CA . LYS A 1 82 ? -1.681 1.336 15.207 1.00 85.38 82 LYS A CA 1
ATOM 607 C C . LYS A 1 82 ? -2.311 0.165 15.949 1.00 85.38 82 LYS A C 1
ATOM 609 O O . LYS A 1 82 ? -2.923 0.381 16.989 1.00 85.38 82 LYS A O 1
ATOM 614 N N . MET A 1 83 ? -2.175 -1.048 15.427 1.00 83.50 83 MET A N 1
ATOM 615 C CA . MET A 1 83 ? -2.758 -2.258 15.996 1.00 83.50 83 MET A CA 1
ATOM 616 C C . MET A 1 83 ? -1.730 -3.399 15.972 1.00 83.50 83 MET A C 1
ATOM 618 O O . MET A 1 83 ? -1.885 -4.358 15.212 1.00 83.50 83 MET A O 1
ATOM 622 N N . PRO A 1 84 ? -0.681 -3.322 16.809 1.00 79.44 84 PRO A N 1
ATOM 623 C CA . PRO A 1 84 ? 0.385 -4.326 16.832 1.00 79.44 84 PRO A CA 1
ATOM 624 C C . PRO A 1 84 ? -0.124 -5.727 17.201 1.00 79.44 84 PRO A C 1
ATOM 626 O O . PRO A 1 84 ? 0.458 -6.719 16.777 1.00 79.44 84 PRO A O 1
ATOM 629 N N . GLU A 1 85 ? -1.241 -5.816 17.926 1.00 77.12 85 GLU A N 1
ATOM 630 C CA . GLU A 1 85 ? -1.863 -7.071 18.373 1.00 77.12 85 GLU A CA 1
ATOM 631 C C . GLU A 1 85 ? -2.668 -7.795 17.275 1.00 77.12 85 GLU A C 1
ATOM 633 O O . GLU A 1 85 ? -3.110 -8.932 17.464 1.00 77.12 85 GLU A O 1
ATOM 638 N N . VAL A 1 86 ? -2.909 -7.152 16.124 1.00 80.00 86 VAL A N 1
ATOM 639 C CA . VAL A 1 86 ? -3.713 -7.750 15.048 1.00 80.00 86 VAL A CA 1
ATOM 640 C C . VAL A 1 86 ? -2.927 -8.855 14.354 1.00 80.00 86 VAL A C 1
ATOM 642 O O . VAL A 1 86 ? -1.771 -8.687 13.968 1.00 80.00 86 VAL A O 1
ATOM 645 N N . LYS A 1 87 ? -3.589 -9.998 14.168 1.00 76.06 87 LYS A N 1
ATOM 646 C CA . LYS A 1 87 ? -3.054 -11.137 13.426 1.00 76.06 87 LYS A CA 1
ATOM 647 C C . LYS A 1 87 ? -3.285 -10.941 11.932 1.00 76.06 87 LYS A C 1
ATOM 649 O O . LYS A 1 87 ? -4.426 -10.917 11.474 1.00 76.06 87 LYS A O 1
ATOM 654 N N . LEU A 1 88 ? -2.202 -10.807 11.178 1.00 78.56 88 LEU A N 1
ATOM 655 C CA . LEU A 1 88 ? -2.208 -10.682 9.726 1.00 78.56 88 LEU A CA 1
ATOM 656 C C . LEU A 1 88 ? -2.065 -12.065 9.092 1.00 78.56 88 LEU A C 1
ATOM 658 O O . LEU A 1 88 ? -1.301 -12.897 9.574 1.00 78.56 88 LEU A O 1
ATOM 662 N N . ALA A 1 89 ? -2.792 -12.301 8.003 1.00 72.12 89 ALA A N 1
ATOM 663 C CA . ALA A 1 89 ? -2.732 -13.537 7.234 1.00 72.12 89 ALA A CA 1
ATOM 664 C C . ALA A 1 89 ? -2.191 -13.259 5.827 1.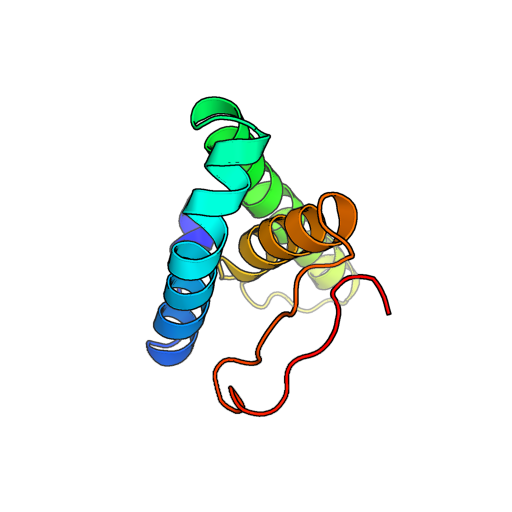00 72.12 89 ALA A C 1
ATOM 666 O O . ALA A 1 89 ? -2.533 -12.250 5.204 1.00 72.12 89 ALA A O 1
ATOM 667 N N . ILE A 1 90 ? -1.363 -14.164 5.307 1.00 71.81 90 ILE A N 1
ATOM 668 C CA . ILE A 1 90 ? -0.861 -14.078 3.931 1.00 71.81 90 ILE A CA 1
ATOM 669 C C . ILE A 1 90 ? -1.959 -14.575 2.983 1.00 71.81 90 ILE A C 1
ATOM 671 O O . ILE A 1 90 ? -2.546 -15.627 3.230 1.00 71.81 90 ILE A O 1
ATOM 675 N N . ILE A 1 91 ? -2.189 -13.864 1.870 1.00 67.31 91 ILE A N 1
ATOM 676 C CA . ILE A 1 91 ? -3.218 -14.169 0.848 1.00 67.31 91 ILE A CA 1
ATOM 677 C C . ILE A 1 91 ? -3.297 -15.661 0.473 1.00 67.31 91 ILE A C 1
ATOM 679 O O . ILE A 1 91 ? -4.388 -16.180 0.269 1.00 67.31 91 ILE A O 1
ATOM 683 N N . PHE A 1 92 ? -2.158 -16.355 0.395 1.00 62.19 92 PHE A N 1
ATOM 684 C CA . PHE A 1 92 ? -2.077 -17.758 -0.037 1.00 62.19 92 PHE A CA 1
ATOM 685 C C . PHE A 1 92 ? -1.873 -18.765 1.101 1.00 62.19 92 PHE A C 1
ATOM 687 O O . PHE A 1 92 ? -1.836 -19.969 0.864 1.00 62.19 92 PHE A O 1
ATOM 694 N N . LEU A 1 93 ? -1.734 -18.286 2.335 1.00 70.06 9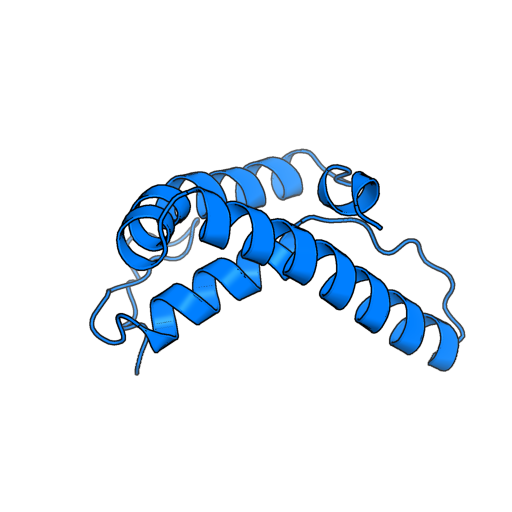3 LEU A N 1
ATOM 695 C CA . LEU A 1 93 ? -1.468 -19.100 3.517 1.00 70.06 93 LEU A CA 1
ATOM 696 C C . LEU A 1 93 ? -2.301 -18.568 4.696 1.00 70.06 93 LEU A C 1
ATOM 698 O O . LEU A 1 93 ? -1.734 -18.118 5.691 1.00 70.06 93 LEU A O 1
ATOM 702 N N . PRO A 1 94 ? -3.647 -18.620 4.621 1.00 62.47 94 PRO A N 1
ATOM 703 C CA . PRO A 1 94 ? -4.514 -18.062 5.661 1.00 62.47 94 PRO A CA 1
ATOM 704 C C . PRO A 1 94 ? -4.371 -18.771 7.017 1.00 62.47 94 PRO A C 1
ATOM 706 O O . PRO A 1 94 ? -4.698 -18.201 8.051 1.00 62.47 94 PRO A O 1
ATOM 709 N N . MET A 1 95 ? -3.848 -20.002 7.017 1.00 67.81 95 MET A N 1
ATOM 710 C CA . MET A 1 95 ? -3.532 -20.783 8.219 1.00 67.81 95 MET A CA 1
ATOM 711 C C . MET A 1 95 ? -2.314 -20.237 8.983 1.00 67.81 95 MET A C 1
ATOM 713 O O . MET A 1 95 ? -2.157 -20.515 10.169 1.00 67.81 95 MET A O 1
ATOM 717 N N . PHE A 1 96 ? -1.450 -19.467 8.315 1.00 70.88 96 PHE A N 1
ATOM 718 C CA . PHE A 1 96 ? -0.249 -18.886 8.904 1.00 70.88 96 PHE A CA 1
ATOM 719 C C . PHE A 1 96 ? -0.506 -17.417 9.217 1.00 70.88 96 PHE A C 1
ATOM 721 O O . PHE A 1 96 ? -0.296 -16.532 8.386 1.00 70.88 96 PHE A O 1
ATOM 728 N N . THR A 1 97 ? -0.992 -17.170 10.431 1.00 74.75 97 THR A N 1
ATOM 729 C CA . THR A 1 97 ? -1.173 -15.814 10.945 1.00 74.75 97 THR A CA 1
ATOM 730 C C . THR A 1 97 ? 0.032 -15.377 11.767 1.00 74.75 97 THR A C 1
ATOM 732 O O . THR A 1 97 ? 0.473 -16.139 12.628 1.00 74.75 97 THR A O 1
ATOM 735 N N . PHE A 1 98 ? 0.505 -14.150 11.571 1.00 74.31 98 PHE A N 1
ATOM 736 C CA . PHE A 1 98 ? 1.554 -13.536 12.389 1.00 74.31 98 PHE A CA 1
ATOM 737 C C . PHE A 1 98 ? 1.048 -12.244 13.029 1.00 74.31 98 PHE A C 1
ATOM 739 O O . PHE A 1 98 ? 0.152 -11.583 12.503 1.00 74.31 98 PHE A O 1
ATOM 746 N N . THR A 1 99 ? 1.581 -11.917 14.200 1.00 77.88 99 THR A N 1
ATOM 747 C CA . THR A 1 99 ? 1.209 -10.705 14.933 1.00 77.88 99 THR A CA 1
ATOM 748 C C . THR A 1 99 ? 1.879 -9.507 14.272 1.00 77.88 99 THR A C 1
ATOM 750 O O . THR A 1 99 ? 3.055 -9.558 13.939 1.00 77.88 99 THR A O 1
ATOM 753 N N . ALA A 1 100 ? 1.144 -8.418 14.064 1.00 73.69 100 ALA A N 1
ATOM 754 C CA . ALA A 1 100 ? 1.666 -7.265 13.339 1.00 73.69 100 ALA A CA 1
ATOM 755 C C . ALA A 1 100 ? 2.864 -6.575 14.033 1.00 73.69 100 ALA A C 1
ATOM 757 O O . ALA A 1 100 ? 3.623 -5.868 13.369 1.00 73.69 100 ALA A O 1
ATOM 758 N N . GLY A 1 101 ? 3.032 -6.777 15.346 1.00 60.53 101 GLY A N 1
ATOM 759 C CA . GLY A 1 101 ? 4.133 -6.245 16.154 1.00 60.53 101 GLY A CA 1
ATOM 760 C C . GLY A 1 101 ? 5.252 -7.223 16.547 1.00 60.53 101 GLY A C 1
ATOM 761 O O . GLY A 1 101 ? 6.171 -6.770 17.225 1.00 60.53 101 GLY A O 1
ATOM 762 N N . ASN A 1 102 ? 5.193 -8.512 16.171 1.00 49.53 102 ASN A N 1
ATOM 763 C CA . ASN A 1 102 ? 6.199 -9.536 16.525 1.00 49.53 102 ASN A CA 1
ATOM 764 C C . ASN A 1 102 ? 6.630 -10.375 15.321 1.00 49.53 102 ASN A C 1
ATOM 766 O O . ASN A 1 102 ? 5.734 -10.963 14.674 1.00 49.53 102 ASN A O 1
#

Solvent-accessible surface area (backbone atoms only — not comparable to full-atom values): 5660 Å² total; per-residue (Å²): 85,69,71,30,29,76,39,61,97,42,70,69,61,44,52,52,54,50,51,54,44,67,69,45,44,63,60,47,28,72,75,59,33,66,68,50,39,51,52,50,40,54,50,34,22,37,50,41,42,48,53,52,47,53,55,26,60,75,68,74,47,89,69,85,78,65,39,38,61,49,18,52,50,49,55,51,49,49,47,27,74,76,39,34,82,44,70,46,57,45,96,91,39,69,88,55,61,44,41,48,66,105